Protein AF-A0A014ND49-F1 (afdb_monomer_lite)

pLDDT: mean 79.72, std 12.35, range [46.09, 94.69]

Structure (mmCIF, N/CA/C/O backbone):
data_AF-A0A014ND49-F1
#
_entry.id   AF-A0A014ND49-F1
#
loop_
_atom_site.group_PDB
_atom_site.id
_atom_site.type_symbol
_atom_site.label_atom_id
_atom_site.label_alt_id
_atom_site.label_comp_id
_atom_site.label_asym_id
_atom_site.label_entity_id
_atom_site.label_seq_id
_atom_site.pdbx_PDB_ins_code
_atom_site.Cartn_x
_atom_site.Cartn_y
_atom_site.Cartn_z
_atom_site.occupancy
_atom_site.B_iso_or_equiv
_atom_site.auth_seq_id
_atom_site.auth_comp_id
_atom_site.auth_asym_id
_atom_site.auth_atom_id
_atom_site.pdbx_PDB_model_num
ATOM 1 N N . MET A 1 1 ? 22.974 16.661 -8.336 1.00 46.09 1 MET A N 1
ATOM 2 C CA . MET A 1 1 ? 21.565 16.803 -7.921 1.00 46.09 1 MET A CA 1
ATOM 3 C C . MET A 1 1 ? 20.871 15.568 -8.432 1.00 46.09 1 MET A C 1
ATOM 5 O O . MET A 1 1 ? 20.594 15.503 -9.623 1.00 46.09 1 MET A O 1
ATOM 9 N N . ASP A 1 2 ? 20.720 14.567 -7.574 1.00 49.25 2 ASP A N 1
ATOM 10 C CA . ASP A 1 2 ? 20.019 13.346 -7.947 1.00 49.25 2 ASP A CA 1
ATOM 11 C C . ASP A 1 2 ? 18.560 13.687 -8.238 1.00 49.25 2 ASP A C 1
ATOM 13 O O . ASP A 1 2 ? 17.850 14.267 -7.416 1.00 49.25 2 ASP A O 1
ATOM 17 N N . MET A 1 3 ? 18.138 13.399 -9.467 1.00 54.81 3 MET A N 1
ATOM 18 C CA . MET A 1 3 ? 16.730 13.388 -9.830 1.00 54.81 3 MET A CA 1
ATOM 19 C C . MET A 1 3 ? 16.085 12.261 -9.028 1.00 54.81 3 MET A C 1
ATOM 21 O O . MET A 1 3 ? 16.235 11.095 -9.385 1.00 54.81 3 MET A O 1
ATOM 25 N N . PHE A 1 4 ? 15.386 12.596 -7.942 1.00 59.44 4 PHE A N 1
ATOM 26 C CA . PHE A 1 4 ? 14.581 11.619 -7.215 1.00 59.44 4 PHE A CA 1
ATOM 27 C C . PHE A 1 4 ? 13.588 10.984 -8.189 1.00 59.44 4 PHE A C 1
ATOM 29 O O . PHE A 1 4 ? 12.687 11.642 -8.722 1.00 59.44 4 PHE A O 1
ATOM 36 N N . LYS A 1 5 ? 13.813 9.704 -8.483 1.00 76.19 5 LYS A N 1
ATOM 37 C CA . LYS A 1 5 ? 13.008 8.938 -9.424 1.00 76.19 5 LYS A CA 1
ATOM 38 C C . LYS A 1 5 ? 11.630 8.743 -8.805 1.00 76.19 5 LYS A C 1
ATOM 40 O O . LYS A 1 5 ? 11.513 8.245 -7.691 1.00 76.19 5 LYS A O 1
ATOM 45 N N . LYS A 1 6 ? 10.589 9.192 -9.500 1.00 84.25 6 LYS A N 1
ATOM 46 C CA . LYS A 1 6 ? 9.212 9.078 -9.019 1.00 84.25 6 LYS A CA 1
ATOM 47 C C . LYS A 1 6 ? 8.809 7.606 -8.912 1.00 84.25 6 LYS A C 1
ATOM 49 O O . LYS A 1 6 ? 8.986 6.865 -9.872 1.00 84.25 6 LYS A O 1
ATOM 54 N N . ILE A 1 7 ? 8.223 7.213 -7.787 1.00 86.69 7 ILE A N 1
ATOM 55 C CA . ILE A 1 7 ? 7.715 5.857 -7.558 1.00 86.69 7 ILE A CA 1
ATOM 56 C C . ILE A 1 7 ? 6.234 5.840 -7.911 1.00 86.69 7 ILE A C 1
ATOM 58 O O . ILE A 1 7 ? 5.462 6.658 -7.408 1.00 86.69 7 ILE A O 1
ATOM 62 N N . LYS A 1 8 ? 5.826 4.894 -8.754 1.00 91.19 8 LYS A N 1
ATOM 63 C CA . LYS A 1 8 ? 4.408 4.634 -9.012 1.00 91.19 8 LYS A CA 1
ATOM 64 C C . LYS A 1 8 ? 3.879 3.683 -7.952 1.00 91.19 8 LYS A C 1
ATOM 66 O O . LYS A 1 8 ? 4.523 2.684 -7.640 1.00 91.19 8 LYS A O 1
ATOM 71 N N . ILE A 1 9 ? 2.706 3.989 -7.423 1.00 93.25 9 ILE A N 1
ATOM 72 C CA . ILE A 1 9 ? 2.034 3.173 -6.420 1.00 93.25 9 ILE A CA 1
ATOM 73 C C . ILE A 1 9 ? 0.629 2.845 -6.890 1.00 93.25 9 ILE A C 1
ATOM 75 O O . ILE A 1 9 ? 0.006 3.623 -7.611 1.00 93.25 9 ILE A O 1
ATOM 79 N N . LYS A 1 10 ? 0.137 1.693 -6.463 1.00 94.69 10 LYS A N 1
ATOM 80 C CA . LYS A 1 10 ? -1.177 1.167 -6.790 1.00 94.69 10 LYS A CA 1
ATOM 81 C C . LYS A 1 10 ? -1.790 0.602 -5.516 1.00 94.69 10 LYS A C 1
ATOM 83 O O . LYS A 1 10 ? -1.121 -0.139 -4.810 1.00 94.69 10 LYS A O 1
ATOM 88 N N . TYR A 1 11 ? -3.013 0.979 -5.183 1.00 93.62 11 TYR A N 1
ATOM 89 C CA . TYR A 1 11 ? -3.685 0.519 -3.966 1.00 93.62 11 TYR A CA 1
ATOM 90 C C . TYR A 1 11 ? -5.194 0.540 -4.149 1.00 93.62 11 TYR A C 1
ATOM 92 O O . TYR A 1 11 ? -5.715 1.301 -4.959 1.00 93.62 11 TYR A O 1
ATOM 100 N N . HIS A 1 12 ? -5.896 -0.275 -3.373 1.00 92.69 12 HIS A N 1
ATOM 101 C CA . HIS A 1 12 ? -7.351 -0.257 -3.308 1.00 92.69 12 HIS A CA 1
ATOM 102 C C . HIS A 1 12 ? -7.795 0.564 -2.112 1.00 92.69 12 HIS A C 1
ATOM 104 O O . HIS A 1 12 ? -7.281 0.366 -1.014 1.00 92.69 12 HIS A O 1
ATOM 110 N N . ILE A 1 13 ? -8.762 1.457 -2.301 1.00 92.25 13 ILE A N 1
ATOM 111 C CA . ILE A 1 13 ? -9.446 2.151 -1.214 1.00 92.25 13 ILE A CA 1
ATOM 112 C C . ILE A 1 13 ? -10.954 2.027 -1.389 1.00 92.25 13 ILE A C 1
ATOM 114 O O . ILE A 1 13 ? -11.496 2.373 -2.432 1.00 92.25 13 ILE A O 1
ATOM 118 N N . ASN A 1 14 ? -11.645 1.505 -0.375 1.00 87.75 14 ASN A N 1
ATOM 119 C CA . ASN A 1 14 ? -13.099 1.289 -0.409 1.00 87.75 14 ASN A CA 1
ATOM 120 C C . ASN A 1 14 ? -13.593 0.494 -1.643 1.00 87.75 14 ASN A C 1
ATOM 122 O O . ASN A 1 14 ? -14.721 0.683 -2.091 1.00 87.75 14 ASN A O 1
ATOM 126 N N . GLY A 1 15 ? -12.754 -0.400 -2.184 1.00 87.44 15 GLY A N 1
ATOM 127 C CA . GLY A 1 15 ? -13.047 -1.203 -3.379 1.00 87.44 15 GLY A CA 1
ATOM 128 C C . GLY A 1 15 ? -12.714 -0.530 -4.715 1.00 87.44 15 GLY A C 1
ATOM 129 O O . GLY A 1 15 ? -12.941 -1.133 -5.762 1.00 87.44 15 GLY A O 1
ATOM 130 N N . GLU A 1 16 ? -12.173 0.689 -4.698 1.00 90.06 16 GLU A N 1
ATOM 131 C CA . GLU A 1 16 ? -11.687 1.383 -5.889 1.00 90.06 16 GLU A CA 1
ATOM 132 C C . GLU A 1 16 ? -10.166 1.298 -5.988 1.00 90.06 16 GLU A C 1
ATOM 134 O O . GLU A 1 16 ? -9.439 1.596 -5.040 1.00 90.06 16 GLU A O 1
ATOM 139 N N . GLU A 1 17 ? -9.678 0.926 -7.166 1.00 94.31 17 GLU A N 1
ATOM 140 C CA . GLU A 1 17 ? -8.254 0.890 -7.461 1.00 94.31 17 GLU A CA 1
ATOM 141 C C . GLU A 1 17 ? -7.746 2.289 -7.830 1.00 94.31 17 GLU A C 1
ATOM 143 O O . GLU A 1 17 ? -8.201 2.904 -8.796 1.00 94.31 17 GLU A O 1
ATOM 148 N N . ILE A 1 18 ? -6.761 2.778 -7.083 1.00 94.50 18 ILE A N 1
ATOM 149 C CA . ILE A 1 18 ? -6.107 4.063 -7.309 1.00 94.50 18 ILE A CA 1
ATOM 150 C C . ILE A 1 18 ? -4.649 3.829 -7.684 1.00 94.50 18 ILE A C 1
ATOM 152 O O . ILE A 1 18 ? -3.938 3.039 -7.064 1.00 94.50 18 ILE A O 1
ATOM 156 N N . THR A 1 19 ? -4.192 4.569 -8.692 1.00 93.31 19 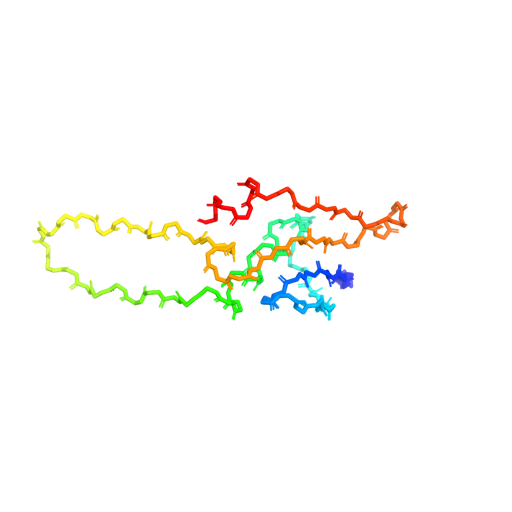THR A N 1
ATOM 157 C CA . THR A 1 19 ? -2.773 4.683 -9.036 1.00 93.31 19 THR A CA 1
ATOM 158 C C . THR A 1 19 ? -2.300 6.095 -8.718 1.00 93.31 19 THR A C 1
ATOM 160 O O . THR A 1 19 ? -2.919 7.066 -9.146 1.00 93.31 19 THR A O 1
ATOM 163 N N . ASP A 1 20 ? -1.206 6.214 -7.973 1.00 92.56 20 ASP A N 1
ATOM 164 C CA . ASP A 1 20 ? -0.621 7.495 -7.577 1.00 92.56 20 ASP A CA 1
ATOM 165 C C . ASP A 1 20 ? 0.891 7.490 -7.838 1.00 92.56 20 ASP A C 1
ATOM 167 O O . ASP A 1 20 ? 1.491 6.461 -8.159 1.00 92.56 20 ASP A O 1
ATOM 171 N N . THR A 1 21 ? 1.523 8.655 -7.757 1.00 91.19 21 THR A N 1
ATOM 172 C CA . THR A 1 21 ? 2.965 8.793 -7.966 1.00 91.19 21 THR A CA 1
ATOM 173 C C . THR A 1 21 ? 3.577 9.623 -6.852 1.00 91.19 21 THR A C 1
ATOM 175 O O . THR A 1 21 ? 3.242 10.794 -6.691 1.00 91.19 21 THR A O 1
ATOM 178 N N . ILE A 1 22 ? 4.520 9.035 -6.119 1.00 89.56 22 ILE A N 1
ATOM 179 C CA . ILE A 1 22 ? 5.205 9.693 -5.007 1.00 89.56 22 ILE A CA 1
ATOM 180 C C . ILE A 1 22 ? 6.640 10.047 -5.397 1.00 89.56 22 ILE A C 1
ATOM 182 O O . ILE A 1 22 ? 7.296 9.329 -6.154 1.00 89.56 22 ILE A O 1
ATOM 186 N N . THR A 1 23 ? 7.135 11.173 -4.890 1.00 85.62 23 THR A N 1
ATOM 187 C CA . THR A 1 23 ? 8.551 11.536 -5.015 1.00 85.62 23 THR A CA 1
ATOM 188 C C . THR A 1 23 ? 9.260 11.042 -3.762 1.00 85.62 23 THR A C 1
ATOM 190 O O . THR A 1 23 ? 8.964 11.567 -2.687 1.00 85.62 23 THR A O 1
ATOM 193 N N . PRO A 1 24 ? 10.151 10.045 -3.862 1.00 78.31 24 PRO A N 1
ATOM 194 C CA . PRO A 1 24 ? 10.842 9.560 -2.690 1.00 78.31 24 PRO A CA 1
ATOM 195 C C . PRO A 1 24 ? 11.825 10.595 -2.141 1.00 78.31 24 PRO A C 1
ATOM 197 O O . PRO A 1 24 ? 12.437 11.340 -2.904 1.00 78.31 24 PRO A O 1
ATOM 200 N N . TYR A 1 25 ? 11.988 10.612 -0.822 1.00 79.38 25 TYR A N 1
ATOM 201 C CA . TYR A 1 25 ? 13.004 11.376 -0.097 1.00 79.38 25 TYR A CA 1
ATOM 202 C C . TYR A 1 25 ? 14.161 10.501 0.410 1.00 79.38 25 TYR A C 1
ATOM 204 O O . TYR A 1 25 ? 15.158 11.045 0.878 1.00 79.38 25 TYR A O 1
ATOM 212 N N . ASP A 1 26 ? 14.053 9.171 0.301 1.00 76.81 26 ASP A N 1
ATOM 213 C CA . ASP A 1 26 ? 15.101 8.210 0.677 1.00 76.81 26 ASP A CA 1
ATOM 214 C C . ASP A 1 26 ? 15.072 6.951 -0.225 1.00 76.81 26 ASP A C 1
ATOM 216 O O . ASP A 1 26 ? 14.242 6.834 -1.130 1.00 76.81 26 ASP A O 1
ATOM 220 N N . HIS A 1 27 ? 15.962 5.986 0.004 1.00 75.50 27 HIS A N 1
ATOM 221 C CA . HIS A 1 27 ? 16.055 4.736 -0.756 1.00 75.50 27 HIS A CA 1
ATOM 222 C C . HIS A 1 27 ? 14.994 3.694 -0.363 1.00 75.50 27 HIS A C 1
ATOM 224 O O . HIS A 1 27 ? 14.694 2.796 -1.149 1.00 75.50 27 HIS A O 1
ATOM 230 N N . ASN A 1 28 ? 14.393 3.793 0.829 1.00 83.31 28 ASN A N 1
ATOM 231 C CA . ASN A 1 28 ? 13.399 2.818 1.280 1.00 83.31 28 ASN A CA 1
ATOM 232 C C . ASN A 1 28 ? 12.006 3.128 0.711 1.00 83.31 28 ASN A C 1
ATOM 234 O O . ASN A 1 28 ? 11.211 3.836 1.328 1.00 83.31 28 ASN A O 1
ATOM 238 N N . LYS A 1 29 ? 11.714 2.617 -0.489 1.00 83.31 29 LYS A N 1
ATOM 239 C CA . LYS A 1 29 ? 10.429 2.832 -1.180 1.00 83.31 29 LYS A CA 1
ATOM 240 C C . LYS A 1 29 ? 9.239 2.334 -0.364 1.00 83.31 29 LYS A C 1
ATOM 242 O O . LYS A 1 29 ? 8.214 3.003 -0.307 1.00 83.31 29 LYS A O 1
ATOM 247 N N . TYR A 1 30 ? 9.391 1.178 0.276 1.00 85.44 30 TYR A N 1
ATOM 248 C CA . TYR A 1 30 ? 8.342 0.524 1.049 1.00 85.44 30 TYR A CA 1
ATOM 249 C C . TYR A 1 30 ? 7.835 1.415 2.195 1.00 85.44 30 TYR A C 1
ATOM 251 O O . TYR A 1 30 ? 6.633 1.677 2.274 1.00 85.44 30 TYR A O 1
ATOM 259 N N . ASP A 1 31 ? 8.741 1.943 3.025 1.00 84.56 31 ASP A N 1
ATOM 260 C CA . ASP A 1 31 ? 8.350 2.786 4.164 1.00 84.56 31 ASP A CA 1
ATOM 261 C C . ASP A 1 31 ? 7.696 4.086 3.684 1.00 84.56 31 ASP A C 1
ATOM 263 O O . ASP A 1 31 ? 6.714 4.546 4.260 1.00 84.56 31 ASP A O 1
ATOM 267 N N . GLN A 1 32 ? 8.178 4.634 2.569 1.00 85.88 32 GLN A N 1
ATOM 268 C CA . GLN A 1 32 ? 7.653 5.870 1.988 1.00 85.88 32 GLN A CA 1
ATOM 269 C C . GLN A 1 32 ? 6.250 5.708 1.402 1.00 85.88 32 GLN A C 1
ATOM 271 O O . GLN A 1 32 ? 5.414 6.598 1.553 1.00 85.88 32 GLN A O 1
ATOM 276 N N . VAL A 1 33 ? 5.966 4.572 0.755 1.00 88.69 33 VAL A N 1
ATOM 277 C CA . VAL A 1 33 ? 4.621 4.240 0.256 1.00 88.69 33 VAL A CA 1
ATOM 278 C C . VAL A 1 33 ? 3.645 4.162 1.425 1.00 88.69 33 VAL A C 1
ATOM 280 O O . VAL A 1 33 ? 2.562 4.746 1.373 1.00 88.69 33 VAL A O 1
ATOM 283 N N . ILE A 1 34 ? 4.040 3.468 2.494 1.00 88.50 34 ILE A N 1
ATOM 284 C CA . ILE A 1 34 ? 3.222 3.327 3.697 1.00 88.50 34 ILE A CA 1
ATOM 285 C C . ILE A 1 34 ? 2.993 4.692 4.347 1.00 88.50 34 ILE A C 1
ATOM 287 O O . ILE A 1 34 ? 1.847 5.057 4.601 1.00 88.50 34 ILE A O 1
ATOM 291 N N . GLU A 1 35 ? 4.052 5.467 4.580 1.00 86.62 35 GLU A N 1
ATOM 292 C CA . GLU A 1 35 ? 3.952 6.776 5.222 1.00 86.62 35 GLU A CA 1
ATOM 293 C C . GLU A 1 35 ? 3.058 7.731 4.421 1.00 86.62 35 GLU A C 1
ATOM 295 O O . GLU A 1 35 ? 2.193 8.392 4.999 1.00 86.62 35 GLU A O 1
ATOM 300 N N . PHE A 1 36 ? 3.186 7.741 3.091 1.00 88.44 36 PHE A N 1
ATOM 301 C CA . PHE A 1 36 ? 2.325 8.526 2.211 1.00 88.44 36 PHE A CA 1
ATOM 302 C C . PHE A 1 36 ? 0.844 8.161 2.373 1.00 88.44 36 PHE A C 1
ATOM 304 O O . PHE A 1 36 ? 0.004 9.040 2.584 1.00 88.44 36 PHE A O 1
ATOM 311 N N . LEU A 1 37 ? 0.511 6.868 2.315 1.00 88.50 37 LEU A N 1
ATOM 312 C CA . LEU A 1 37 ? -0.871 6.403 2.459 1.00 88.50 37 LEU A CA 1
ATOM 313 C C . LEU A 1 37 ? -1.432 6.723 3.845 1.00 88.50 37 LEU A C 1
ATOM 315 O O . LEU A 1 37 ? -2.588 7.128 3.974 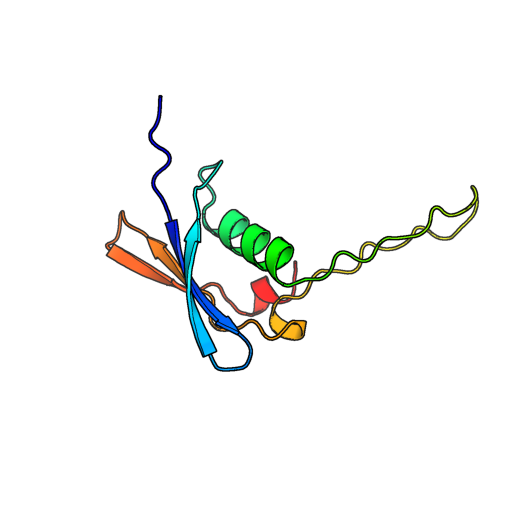1.00 88.50 37 LEU A O 1
ATOM 319 N N . VAL A 1 38 ? -0.603 6.598 4.879 1.00 87.56 38 VAL A N 1
ATOM 320 C CA . VAL A 1 38 ? -0.984 6.925 6.250 1.00 87.56 38 VAL A CA 1
ATOM 321 C C . VAL A 1 38 ? -1.293 8.405 6.387 1.00 87.56 38 VAL A C 1
ATOM 323 O O . VAL A 1 38 ? -2.331 8.759 6.934 1.00 87.56 38 VAL A O 1
ATOM 326 N N . GLN A 1 39 ? -0.413 9.277 5.898 1.00 85.19 39 GLN A N 1
ATOM 327 C CA . GLN A 1 39 ? -0.624 10.721 5.972 1.00 85.19 39 GLN A CA 1
ATOM 328 C C . GLN A 1 39 ? -1.865 11.158 5.182 1.00 85.19 39 GLN A C 1
ATOM 330 O O . GLN A 1 39 ? -2.560 12.083 5.601 1.00 85.19 39 GLN A O 1
ATOM 335 N N . LYS A 1 40 ? -2.152 10.490 4.059 1.00 87.38 40 LYS A N 1
ATOM 336 C CA . LYS A 1 40 ? -3.273 10.823 3.175 1.00 87.38 40 LYS A CA 1
ATOM 337 C C . LYS A 1 40 ? -4.628 10.358 3.713 1.00 87.38 40 LYS A C 1
ATOM 339 O O . LYS A 1 40 ? -5.610 11.079 3.554 1.00 87.38 40 LYS A O 1
ATOM 344 N N . TYR A 1 41 ? -4.690 9.178 4.332 1.00 86.75 41 TYR A N 1
ATOM 345 C CA . TYR A 1 41 ? -5.964 8.520 4.649 1.00 86.75 41 TYR A CA 1
ATOM 346 C C . TYR A 1 41 ? -6.186 8.201 6.126 1.00 86.75 41 TYR A C 1
ATOM 348 O O . TYR A 1 41 ? -7.330 7.986 6.518 1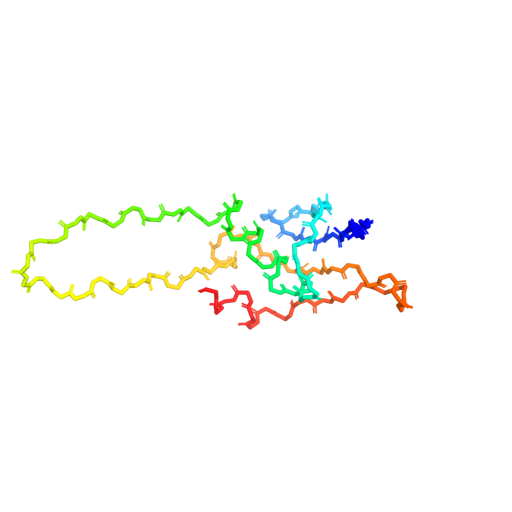.00 86.75 41 TYR A O 1
ATOM 356 N N . VAL A 1 42 ? -5.144 8.184 6.961 1.00 82.38 42 VAL A N 1
ATOM 357 C CA . VAL A 1 42 ? -5.307 7.959 8.400 1.00 82.38 42 VAL A CA 1
ATOM 358 C C . VAL A 1 42 ? -5.422 9.316 9.098 1.00 82.38 42 VAL A C 1
ATOM 360 O O . VAL A 1 42 ? -4.438 10.060 9.168 1.00 82.38 42 VAL A O 1
ATOM 363 N N . PRO A 1 43 ? -6.595 9.668 9.654 1.00 72.50 43 PRO A N 1
ATOM 364 C CA . PRO A 1 43 ? -6.761 10.935 10.346 1.00 72.50 43 PRO A CA 1
ATOM 365 C C . PRO A 1 43 ? -5.815 11.004 11.546 1.00 72.50 43 PRO A C 1
ATOM 367 O O . PRO A 1 43 ? -5.771 10.112 12.399 1.00 72.50 43 PRO A O 1
ATOM 370 N N . THR A 1 44 ? -5.052 12.093 11.632 1.00 69.75 44 THR A N 1
ATOM 371 C CA . THR A 1 44 ? -4.192 12.330 12.791 1.00 69.75 44 THR A CA 1
ATOM 372 C C . THR A 1 44 ? -5.082 12.658 13.984 1.00 69.75 44 THR A C 1
ATOM 374 O O . THR A 1 44 ? -5.698 13.722 14.031 1.00 69.75 44 THR A O 1
ATOM 377 N N . LYS A 1 45 ? -5.158 11.753 14.966 1.00 64.56 45 LYS A N 1
ATOM 378 C CA . LYS A 1 45 ? -5.772 12.075 16.257 1.00 64.56 45 LYS A CA 1
ATOM 379 C C . LYS A 1 45 ? -4.901 13.115 16.952 1.00 64.56 45 LYS A C 1
ATOM 381 O O . LYS A 1 45 ? -3.790 12.809 17.381 1.00 64.56 45 LYS A O 1
ATOM 386 N N . LEU A 1 46 ? -5.406 14.341 17.044 1.00 62.09 46 LEU A N 1
ATOM 387 C CA . LEU A 1 46 ? -4.837 15.356 17.918 1.00 62.09 46 LEU A CA 1
ATOM 388 C C . LEU A 1 46 ? -5.030 14.877 19.354 1.00 62.09 46 LEU A C 1
ATOM 390 O O . LEU A 1 46 ? -6.152 14.673 19.811 1.00 62.09 46 LEU A O 1
ATOM 394 N N . ILE A 1 47 ? -3.920 14.625 20.032 1.00 64.12 47 ILE A N 1
ATOM 395 C CA . ILE A 1 47 ? -3.922 14.227 21.432 1.00 64.12 47 ILE A CA 1
ATOM 396 C C . ILE A 1 47 ? -3.843 15.514 22.247 1.00 64.12 47 ILE A C 1
ATOM 398 O O . ILE A 1 47 ? -2.877 16.267 22.118 1.00 64.12 47 ILE A O 1
ATOM 402 N N . GLU A 1 48 ? -4.853 15.772 23.076 1.00 66.88 48 GLU A N 1
ATOM 403 C CA . GLU A 1 48 ? -4.828 16.919 23.979 1.00 66.88 48 GLU A CA 1
ATOM 404 C C . GLU A 1 48 ? -3.653 16.811 24.959 1.00 66.88 48 GLU A C 1
ATOM 406 O O . GLU A 1 48 ? -3.317 15.732 25.462 1.00 66.88 48 GLU A O 1
ATOM 411 N N . SER A 1 49 ? -3.006 17.946 25.226 1.00 66.19 49 SER A N 1
ATOM 412 C CA . SER A 1 49 ? -1.909 18.015 26.184 1.00 66.19 49 SER A CA 1
ATOM 413 C C . SER A 1 49 ? -2.419 17.649 27.577 1.00 66.19 49 SER A C 1
ATOM 415 O O . SER A 1 49 ? -3.223 18.380 28.155 1.00 66.19 49 SER A O 1
ATOM 417 N N . GLN A 1 50 ? -1.939 16.541 28.137 1.00 66.12 50 GLN A N 1
ATOM 418 C CA . GLN A 1 50 ? -2.246 16.182 29.517 1.00 66.12 50 GLN A CA 1
ATOM 419 C C . GLN A 1 50 ? -1.430 17.027 30.501 1.00 66.12 50 GLN A C 1
ATOM 421 O O . GLN A 1 50 ? -0.255 17.330 30.277 1.00 66.12 50 GLN A O 1
ATOM 426 N N . LEU A 1 51 ? -2.050 17.362 31.632 1.00 66.69 51 LEU A N 1
ATOM 427 C CA . LEU A 1 51 ? -1.358 17.919 32.792 1.00 66.69 51 LEU A CA 1
ATOM 428 C C . LEU A 1 51 ? -0.301 16.917 33.286 1.00 66.69 51 LEU A C 1
ATOM 430 O O . LEU A 1 51 ? -0.513 15.703 33.229 1.00 66.69 51 LEU A O 1
ATOM 434 N N . ARG A 1 52 ? 0.849 17.422 33.760 1.00 61.94 52 ARG A N 1
ATOM 435 C CA . ARG A 1 52 ? 1.948 16.607 34.313 1.00 61.94 52 ARG A CA 1
ATOM 436 C C . ARG A 1 52 ? 1.400 15.709 35.430 1.00 61.94 52 ARG A C 1
ATOM 438 O O . ARG A 1 52 ? 1.246 16.215 36.534 1.00 61.94 52 ARG A O 1
ATOM 445 N N . GLN A 1 53 ? 1.101 14.443 35.101 1.00 67.50 53 GLN A N 1
ATOM 446 C CA . GLN A 1 53 ? 0.725 13.280 35.940 1.00 67.50 53 GLN A CA 1
ATOM 447 C C . GLN A 1 53 ? -0.219 12.286 35.216 1.00 67.50 53 GLN A C 1
ATOM 449 O O . GLN A 1 53 ? -0.476 11.215 35.758 1.00 67.50 53 GLN A O 1
ATOM 454 N N . GLY A 1 54 ? -0.718 12.594 34.011 1.00 60.69 54 GLY A N 1
ATOM 455 C CA . GLY A 1 54 ? -1.561 11.672 33.231 1.00 60.69 54 GLY A CA 1
ATOM 456 C C . GLY A 1 54 ? -0.820 10.439 32.691 1.00 60.69 54 GLY A C 1
ATOM 457 O O . GLY A 1 54 ? 0.365 10.515 32.354 1.00 60.69 54 GLY A O 1
ATOM 458 N N . GLU A 1 55 ? -1.519 9.299 32.609 1.00 61.00 55 GLU A N 1
ATOM 459 C CA . GLU A 1 55 ? -1.040 8.102 31.906 1.00 61.00 55 GLU A CA 1
ATOM 460 C C . GLU A 1 55 ? -0.615 8.463 30.481 1.00 61.00 55 GLU A C 1
ATOM 462 O O . GLU A 1 55 ? -1.354 9.117 29.747 1.00 61.00 55 GLU A O 1
ATOM 467 N N . ARG A 1 56 ? 0.582 8.020 30.080 1.00 58.22 56 ARG A N 1
ATOM 468 C CA . ARG A 1 56 ? 1.157 8.325 28.768 1.00 58.22 56 ARG A CA 1
ATOM 469 C C . ARG A 1 56 ? 0.166 7.926 27.672 1.00 58.22 56 ARG A C 1
ATOM 471 O O . ARG A 1 56 ? -0.084 6.737 27.488 1.00 58.22 56 ARG A O 1
ATOM 478 N N . ASN A 1 57 ? -0.345 8.905 26.925 1.00 56.44 57 ASN A N 1
ATOM 479 C CA . ASN A 1 57 ? -1.179 8.631 25.759 1.00 56.44 57 ASN A CA 1
ATOM 480 C C . ASN A 1 57 ? -0.407 7.710 24.808 1.00 56.44 57 ASN A C 1
ATOM 482 O O . ASN A 1 57 ? 0.630 8.089 24.256 1.00 56.44 57 ASN A O 1
ATOM 486 N N . GLN A 1 58 ? -0.878 6.471 24.667 1.00 57.97 58 GLN A N 1
ATOM 487 C CA . GLN A 1 58 ? -0.310 5.541 23.706 1.00 57.97 58 GLN A CA 1
ATOM 488 C C . GLN A 1 58 ? -0.635 6.085 22.318 1.00 57.97 58 GLN A C 1
ATOM 490 O O . GLN A 1 58 ? -1.802 6.313 21.993 1.00 57.97 58 GLN A O 1
ATOM 495 N N . ILE A 1 59 ? 0.403 6.328 21.514 1.00 57.78 59 ILE A N 1
ATOM 496 C CA . ILE A 1 59 ? 0.229 6.628 20.094 1.00 57.78 59 ILE A CA 1
ATOM 497 C C . ILE A 1 59 ? -0.604 5.479 19.531 1.00 57.78 59 ILE A C 1
ATOM 499 O O . ILE A 1 59 ? -0.189 4.320 19.586 1.00 57.78 59 ILE A O 1
ATOM 503 N N . SER A 1 60 ? -1.818 5.792 19.080 1.00 57.97 60 SER A N 1
ATOM 504 C CA . SER A 1 60 ? -2.668 4.800 18.436 1.00 57.97 60 SER A CA 1
ATOM 505 C C . SER A 1 60 ? -1.921 4.312 17.202 1.00 57.97 60 SER A C 1
ATOM 507 O O . SER A 1 60 ? -1.542 5.133 16.364 1.00 57.97 60 SER A O 1
ATOM 509 N N . LYS A 1 61 ? -1.678 3.000 17.121 1.00 63.12 61 LYS A N 1
ATOM 510 C CA . LYS A 1 61 ? -1.157 2.370 15.904 1.00 63.12 61 LYS A CA 1
ATOM 511 C C . LYS A 1 61 ? -2.044 2.797 14.736 1.00 63.12 61 LYS A C 1
ATOM 513 O O . LYS A 1 61 ? -3.270 2.782 14.863 1.00 63.12 61 LYS A O 1
ATOM 518 N N . ARG A 1 62 ? -1.435 3.263 13.655 1.00 72.25 62 ARG A N 1
ATOM 519 C CA . ARG A 1 62 ? -2.135 3.686 12.446 1.00 72.25 62 ARG A CA 1
ATOM 520 C C . ARG A 1 62 ? -2.384 2.428 11.615 1.00 72.25 62 ARG A C 1
ATOM 522 O O . ARG A 1 62 ? -1.478 1.657 11.345 1.00 72.25 62 ARG A O 1
ATOM 529 N N . ASN A 1 63 ? -3.628 2.172 11.235 1.00 81.06 63 ASN A N 1
ATOM 530 C CA . ASN A 1 63 ? -3.975 0.958 10.498 1.00 81.06 63 ASN A CA 1
ATOM 531 C C . ASN A 1 63 ? -4.590 1.341 9.153 1.00 81.06 63 ASN A C 1
ATOM 533 O O . ASN A 1 63 ? -5.687 1.891 9.105 1.00 81.06 63 ASN A O 1
ATOM 537 N N . LEU A 1 64 ? -3.876 1.065 8.061 1.00 84.56 64 LEU A N 1
ATOM 538 C CA . LEU A 1 64 ? -4.331 1.401 6.710 1.00 84.56 64 LEU A CA 1
ATOM 539 C C . LEU A 1 64 ? -5.574 0.592 6.315 1.00 84.56 64 LEU A C 1
ATOM 541 O O . LEU A 1 64 ? -6.496 1.143 5.717 1.00 84.56 64 LEU A O 1
ATOM 545 N N . ILE A 1 65 ? -5.649 -0.673 6.739 1.00 84.50 65 ILE A N 1
ATOM 546 C CA . ILE A 1 65 ? -6.787 -1.560 6.455 1.00 84.50 65 ILE A CA 1
ATOM 547 C C . ILE A 1 65 ? -8.055 -1.078 7.157 1.00 84.50 65 ILE A C 1
ATOM 549 O O . ILE A 1 65 ? -9.124 -1.057 6.554 1.00 84.50 65 ILE A O 1
ATOM 553 N N . GLU A 1 66 ? -7.950 -0.626 8.409 1.00 84.94 66 GLU A N 1
ATOM 554 C CA . GLU A 1 66 ? -9.090 -0.026 9.125 1.00 84.94 66 GLU A CA 1
ATOM 555 C C . GLU A 1 66 ? -9.592 1.265 8.467 1.00 84.94 66 GLU A C 1
ATOM 557 O O . GLU A 1 66 ? -10.750 1.631 8.649 1.00 84.94 66 GLU A O 1
ATOM 562 N N . ASN A 1 67 ? -8.747 1.932 7.675 1.00 83.75 67 ASN A N 1
ATOM 563 C CA . ASN A 1 67 ? -9.104 3.120 6.899 1.00 83.75 67 ASN A CA 1
ATOM 564 C C . ASN A 1 67 ? -9.477 2.782 5.441 1.00 83.75 67 ASN A C 1
ATOM 566 O O . ASN A 1 67 ? -9.488 3.660 4.582 1.00 83.75 67 ASN A O 1
ATOM 570 N N . GLY A 1 68 ? -9.801 1.514 5.163 1.00 84.06 68 GLY A N 1
ATOM 571 C CA . GLY A 1 68 ? -10.337 1.062 3.880 1.00 84.06 68 GLY A CA 1
ATOM 572 C C . GLY A 1 68 ? -9.289 0.774 2.807 1.00 84.06 68 GLY A C 1
ATOM 573 O O . GLY A 1 68 ? -9.679 0.506 1.672 1.00 84.06 68 GLY A O 1
ATOM 574 N N . ILE A 1 69 ? -7.992 0.815 3.139 1.00 89.38 69 ILE A N 1
ATOM 575 C CA . ILE A 1 69 ? -6.906 0.578 2.181 1.00 89.38 69 ILE A CA 1
ATOM 576 C C . ILE A 1 69 ? -6.476 -0.884 2.185 1.00 89.38 69 ILE A C 1
ATOM 578 O O . ILE A 1 69 ? -6.191 -1.462 3.230 1.00 89.38 69 ILE A O 1
ATOM 582 N N . SER A 1 70 ? -6.361 -1.468 1.000 1.00 88.31 70 SER A N 1
ATOM 583 C CA . SER A 1 70 ? -5.921 -2.849 0.794 1.00 88.31 70 SER A CA 1
ATOM 584 C C . SER A 1 70 ? -5.117 -2.979 -0.499 1.00 88.31 70 SER A C 1
ATOM 586 O O . SER A 1 70 ? -5.019 -2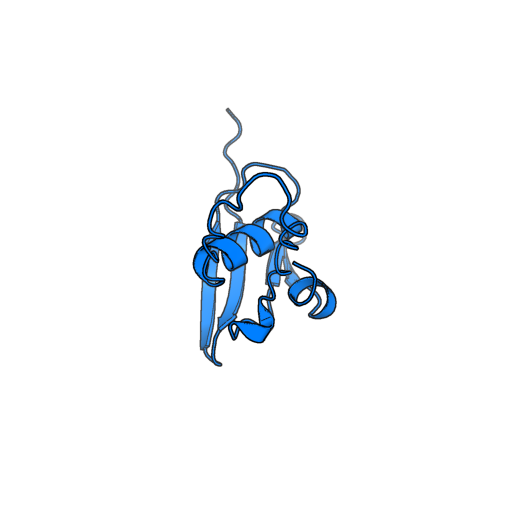.020 -1.266 1.00 88.31 70 SER A O 1
ATOM 588 N N . GLU A 1 71 ? -4.497 -4.143 -0.714 1.00 89.75 71 GLU A N 1
ATOM 589 C CA . GLU A 1 71 ? -3.798 -4.490 -1.964 1.00 89.75 71 GLU A CA 1
ATOM 590 C C . GLU A 1 71 ? -2.798 -3.419 -2.437 1.00 89.75 71 GLU A C 1
ATOM 592 O O . GLU A 1 71 ? -2.774 -3.000 -3.596 1.00 89.75 71 GLU A O 1
ATOM 597 N N . VAL A 1 72 ? -1.963 -2.938 -1.514 1.00 91.19 72 VAL A N 1
ATOM 598 C CA . VAL A 1 72 ? -0.969 -1.903 -1.813 1.00 91.19 72 VAL A CA 1
ATOM 599 C C . VAL A 1 72 ? 0.210 -2.518 -2.557 1.00 91.19 72 VAL A C 1
ATOM 601 O O . VAL A 1 72 ? 0.764 -3.523 -2.128 1.00 91.19 72 VAL A O 1
ATOM 604 N N . SER A 1 73 ? 0.631 -1.894 -3.649 1.00 93.00 73 SER A N 1
ATOM 605 C CA . SER A 1 73 ? 1.800 -2.270 -4.438 1.00 93.00 73 SER A CA 1
ATOM 606 C C . SER A 1 73 ? 2.569 -1.029 -4.883 1.00 93.00 73 SER A C 1
ATOM 608 O O . SER A 1 73 ? 1.980 0.021 -5.148 1.00 93.00 73 SER A O 1
ATOM 610 N N . TYR A 1 74 ? 3.885 -1.145 -5.011 1.00 91.69 74 TYR A N 1
ATOM 611 C CA . TYR A 1 74 ? 4.726 -0.121 -5.628 1.00 91.69 74 TYR A CA 1
ATOM 612 C C . TYR A 1 74 ? 5.491 -0.707 -6.808 1.00 91.69 74 TYR A C 1
ATOM 614 O O . TYR A 1 74 ? 5.740 -1.909 -6.872 1.00 91.69 74 TYR A O 1
ATOM 622 N N . TYR A 1 75 ? 5.822 0.143 -7.769 1.00 90.56 75 TYR A N 1
ATOM 623 C CA . TYR A 1 75 ? 6.529 -0.264 -8.972 1.00 90.56 75 TYR A CA 1
ATOM 624 C C . TYR A 1 75 ? 8.043 -0.177 -8.763 1.00 90.56 75 TYR A C 1
ATOM 626 O O . TYR A 1 75 ? 8.568 0.862 -8.344 1.00 90.56 75 TYR A O 1
ATOM 634 N N . GLU A 1 76 ? 8.732 -1.280 -9.044 1.00 87.44 76 GLU A N 1
ATOM 635 C CA . GLU A 1 76 ? 10.182 -1.402 -8.984 1.00 87.44 76 GLU A CA 1
ATOM 636 C C . GLU A 1 76 ? 10.752 -1.294 -10.398 1.00 87.44 76 GLU A C 1
ATOM 638 O O . GLU A 1 76 ? 10.675 -2.232 -11.188 1.00 87.44 76 GLU A O 1
ATOM 643 N N . ASP A 1 77 ? 11.298 -0.121 -10.726 1.00 83.81 77 ASP A N 1
ATOM 644 C CA . ASP A 1 77 ? 11.821 0.152 -12.066 1.00 83.81 77 ASP A CA 1
ATOM 645 C C . ASP A 1 77 ? 13.063 -0.689 -12.416 1.00 83.81 77 ASP A C 1
ATOM 647 O O . ASP A 1 77 ? 13.379 -0.807 -13.597 1.00 83.81 77 ASP A O 1
ATOM 651 N N . GLU A 1 78 ? 13.824 -1.177 -11.426 1.00 84.12 78 GLU A N 1
ATOM 652 C CA . GLU A 1 78 ? 15.034 -1.981 -11.680 1.00 84.12 78 GLU A CA 1
ATOM 653 C C . GLU A 1 78 ? 14.686 -3.359 -12.249 1.00 84.12 78 GLU A C 1
ATOM 655 O O . GLU A 1 78 ? 15.344 -3.831 -13.175 1.00 84.12 78 GLU A O 1
ATOM 660 N N . ASP A 1 79 ? 13.610 -3.949 -11.734 1.00 85.06 79 ASP A N 1
ATOM 661 C CA . ASP A 1 79 ? 13.150 -5.291 -12.081 1.00 85.06 79 ASP A CA 1
ATOM 662 C C . ASP A 1 79 ? 11.940 -5.282 -13.038 1.00 85.06 79 ASP A C 1
ATOM 664 O O . ASP A 1 79 ? 11.514 -6.341 -13.491 1.00 85.06 79 ASP A O 1
ATOM 668 N N . ASP A 1 80 ? 11.385 -4.105 -13.359 1.00 86.50 80 ASP A N 1
ATOM 669 C CA . ASP A 1 80 ? 10.159 -3.918 -14.159 1.00 86.50 80 ASP A CA 1
ATOM 670 C C . ASP A 1 80 ? 8.952 -4.707 -13.602 1.00 86.50 80 ASP A C 1
ATOM 672 O O . ASP A 1 80 ? 8.179 -5.337 -14.327 1.00 86.50 80 ASP A O 1
ATOM 676 N N . VAL A 1 81 ? 8.785 -4.692 -12.273 1.00 91.06 81 VAL A N 1
ATOM 677 C CA . VAL A 1 81 ? 7.735 -5.452 -11.571 1.00 91.06 81 VAL A CA 1
ATOM 678 C C . VAL A 1 81 ? 6.954 -4.614 -10.566 1.00 91.06 81 VAL A C 1
ATOM 680 O O . VAL A 1 81 ? 7.441 -3.644 -9.987 1.00 91.06 81 VAL A O 1
ATOM 683 N N . TRP A 1 82 ? 5.714 -5.035 -10.315 1.00 91.00 82 TRP A N 1
ATOM 684 C CA . TRP A 1 82 ? 4.914 -4.547 -9.196 1.00 91.00 82 TRP A CA 1
ATOM 685 C C . TRP A 1 82 ? 5.192 -5.385 -7.953 1.00 91.00 82 TRP A C 1
ATOM 687 O O . TRP A 1 82 ? 4.951 -6.593 -7.939 1.00 91.00 82 TRP A O 1
ATOM 697 N N . VAL A 1 83 ? 5.667 -4.730 -6.899 1.00 92.00 83 VAL A N 1
ATOM 698 C CA . VAL A 1 83 ? 5.951 -5.351 -5.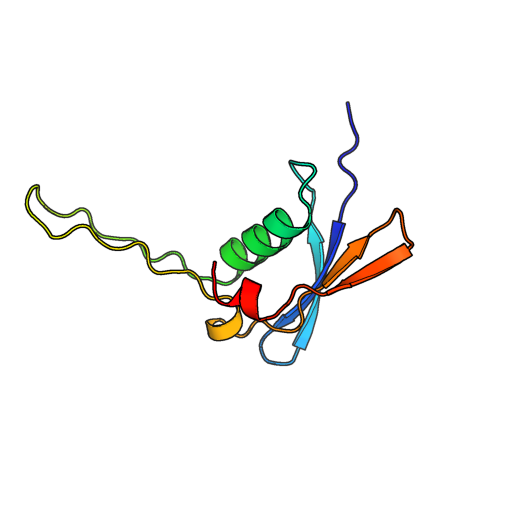608 1.00 92.00 83 VAL A CA 1
ATOM 699 C C . VAL A 1 83 ? 4.787 -5.076 -4.664 1.00 92.00 83 VAL A C 1
ATOM 701 O O . VAL A 1 83 ? 4.528 -3.930 -4.292 1.00 92.00 83 VAL A O 1
ATOM 704 N N . GLY A 1 84 ? 4.075 -6.139 -4.287 1.00 90.56 84 GLY A N 1
ATOM 705 C CA . GLY A 1 84 ? 2.973 -6.082 -3.330 1.00 90.56 84 GLY A CA 1
ATOM 706 C C . GLY A 1 84 ? 3.468 -5.940 -1.891 1.00 90.56 84 GLY A C 1
ATOM 707 O O . GLY A 1 84 ? 4.391 -6.634 -1.462 1.00 90.56 84 GLY A O 1
ATOM 708 N N . ILE A 1 85 ? 2.826 -5.061 -1.128 1.00 88.69 85 ILE A N 1
ATOM 709 C CA . ILE A 1 85 ? 3.036 -4.885 0.306 1.00 88.69 85 ILE A CA 1
ATOM 710 C C . ILE A 1 85 ? 2.098 -5.840 1.059 1.00 88.69 85 ILE A C 1
ATOM 712 O O . ILE A 1 85 ? 0.881 -5.731 0.915 1.00 88.69 85 ILE A O 1
ATOM 716 N N . PRO A 1 86 ? 2.626 -6.752 1.896 1.00 86.12 86 PRO A N 1
ATOM 717 C CA . PRO A 1 86 ? 1.797 -7.684 2.653 1.00 86.12 86 PRO A CA 1
ATOM 718 C C . PRO A 1 86 ? 0.825 -6.980 3.609 1.00 86.12 86 PRO A C 1
ATOM 720 O O . PRO A 1 86 ? 1.224 -6.095 4.364 1.00 86.12 86 PRO A O 1
ATOM 723 N N . ASP A 1 87 ? -0.412 -7.467 3.704 1.00 82.25 87 ASP A N 1
ATOM 724 C CA . ASP A 1 87 ? -1.438 -6.933 4.618 1.00 82.25 87 ASP A CA 1
ATOM 725 C C . ASP A 1 87 ? -0.992 -6.852 6.084 1.00 82.25 87 ASP A C 1
ATOM 727 O O . ASP A 1 87 ? -1.411 -5.965 6.829 1.00 82.25 87 ASP A O 1
ATOM 731 N N . LEU A 1 88 ? -0.124 -7.771 6.525 1.00 77.44 88 LEU A N 1
ATOM 732 C CA . LEU A 1 88 ? 0.427 -7.765 7.884 1.00 77.44 88 LEU A CA 1
ATOM 733 C C . LEU A 1 88 ? 1.133 -6.443 8.209 1.00 77.44 88 LEU A C 1
ATOM 735 O O . LEU A 1 88 ? 1.087 -5.977 9.349 1.00 77.44 88 LEU A O 1
ATOM 739 N N . ASN A 1 89 ? 1.769 -5.857 7.203 1.00 76.94 89 ASN A N 1
ATOM 740 C CA . ASN A 1 89 ? 2.504 -4.614 7.316 1.00 76.94 89 ASN A CA 1
ATOM 741 C C . ASN A 1 89 ? 1.571 -3.402 7.308 1.00 76.94 89 ASN A C 1
ATOM 743 O O . ASN A 1 89 ? 1.799 -2.457 8.055 1.00 76.94 89 ASN A O 1
ATOM 747 N N . LEU A 1 90 ? 0.461 -3.473 6.568 1.00 77.62 90 LEU A N 1
ATOM 748 C CA . LEU A 1 90 ? -0.574 -2.433 6.538 1.00 77.62 90 LEU A CA 1
ATOM 749 C C . LEU A 1 90 ? -1.332 -2.301 7.875 1.00 77.62 90 LEU A C 1
ATOM 751 O O . LE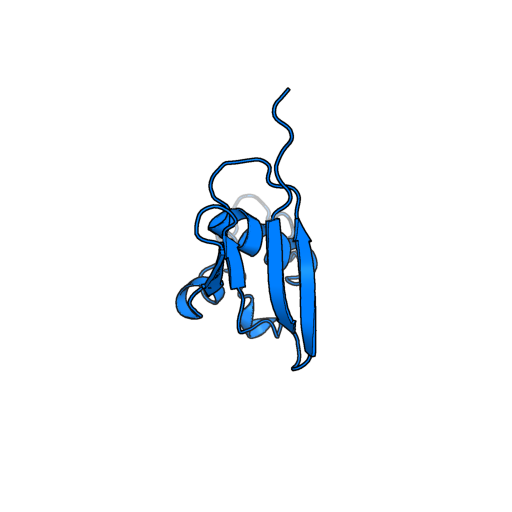U A 1 90 ? -1.860 -1.233 8.188 1.00 77.62 90 LEU A O 1
ATOM 755 N N . LYS A 1 91 ? -1.365 -3.374 8.683 1.00 73.00 91 LYS A N 1
ATOM 756 C CA . LYS A 1 91 ? -1.973 -3.396 10.030 1.00 73.00 91 LYS A CA 1
ATOM 757 C C . LYS A 1 91 ? -1.069 -2.855 11.142 1.00 73.00 91 LYS A C 1
ATOM 759 O O . LYS A 1 91 ? -1.552 -2.621 12.248 1.00 73.00 91 LYS A O 1
ATOM 764 N N . LYS A 1 92 ? 0.242 -2.756 10.906 1.00 65.12 92 LYS A N 1
ATOM 765 C CA . LYS A 1 92 ? 1.265 -2.493 11.937 1.00 65.12 92 LYS A CA 1
ATOM 766 C C . LYS A 1 92 ? 1.900 -1.105 11.821 1.00 65.12 92 LYS A C 1
ATOM 768 O O . LYS A 1 92 ? 3.048 -0.941 12.235 1.00 65.12 92 LYS A O 1
ATOM 773 N N . VAL A 1 93 ? 1.177 -0.139 11.267 1.00 61.31 93 VAL A N 1
ATOM 774 C CA . VAL A 1 93 ? 1.693 1.221 11.078 1.00 61.31 93 VAL A CA 1
ATOM 775 C C . VAL A 1 93 ? 1.433 2.101 12.304 1.00 61.31 93 VAL A C 1
ATOM 777 O O . VAL A 1 93 ? 0.719 1.667 13.240 1.00 61.31 93 VAL A O 1
#

Organism: NCBI:txid69222

Radius of gyration: 15.93 Å; chains: 1; bounding box: 35×26×50 Å

Foldseek 3Di:
DDPQDKKWKWKDAQNDIDIDIHRDPDPPPPVVQLVVLQVVQPDDPDDDDDDPPDDPPDRPFGASVVSRIDFMWIADPVVRDTHTDDNVVNGGD

Sequence (93 aa):
MDMFKKIKIKYHINGEEITDTITPYDHNKYDQVIEFLVQKYVPTKLIESQLRQGERNQISKRNLIENGISEVSYYEDEDDVWVGIPDLNLKKV

Secondary structure (DSSP, 8-state):
----PPEEEEEEETTEEEEEEE--SSS-HHHHHHHHHHHHHS---------TTS-----PPP-TGGGTEEEEEEEETTTTEEEEPPHHHHT--